Protein AF-A0A7L2C5P7-F1 (afdb_monomer_lite)

Secondary structure (DSSP, 8-state):
-----------HHHHHHHHHHHHHHHHHHHHTHHHHHHHHHHHHHHHHHTTTHHHHHHHHHHHH---HHHHHTHHHHHHHHHHHHHHHHHHH--TT-TT------------SS--HHHHHHHHHHHHH-----

Foldseek 3Di:
DDDPDDDDDDDPVNVVVVLVVQQVCQQVLQPCALQNLLVVLLVVLVVCLPDCLQVQLVVLCVFVVDDSCCQSPPLSVLLSCLQNVLSVCSNVPPPPCAPPAQPGDDDDDDDPPAGSNRVRNVVRNNSSDHHHD

Organism: NCBI:txid670337

Sequence (133 aa):
GRVVATVPAGDTSDLALAVAAAAAAAEAWAGLGGLQRGQRLNRLATTLEGDHKGTLGSLLSLAGGRPLRQTLGPDLELGLRLLRAPAGGAQLGPPGLQGWRPLGVVALVLEGPCSLPALLWKLGPLLAMGEWR

pLDDT: mean 92.17, std 5.46, range [66.19, 98.44]

Radius of gyration: 16.58 Å; chains: 1; bounding box: 35×30×46 Å

Structure (mmCIF, N/CA/C/O backbone):
data_AF-A0A7L2C5P7-F1
#
_entry.id   AF-A0A7L2C5P7-F1
#
loop_
_atom_site.group_PDB
_atom_site.id
_atom_site.type_symbol
_atom_site.label_atom_id
_atom_site.label_alt_id
_atom_site.label_comp_id
_atom_site.label_asym_id
_atom_site.label_entity_id
_atom_site.label_seq_id
_atom_site.pdbx_PDB_ins_code
_atom_site.Cartn_x
_atom_site.Cartn_y
_atom_site.Cartn_z
_atom_site.occupancy
_atom_site.B_iso_or_equiv
_atom_site.auth_seq_id
_atom_site.auth_comp_id
_atom_site.auth_asym_id
_atom_site.auth_atom_id
_atom_site.pdbx_PDB_model_num
ATOM 1 N N . GLY A 1 1 ? 12.183 -4.534 -28.063 1.00 80.19 1 GLY A N 1
ATOM 2 C CA . GLY A 1 1 ? 12.457 -4.762 -26.628 1.00 80.19 1 GLY A CA 1
ATOM 3 C C . GLY A 1 1 ? 12.455 -6.251 -26.342 1.00 80.19 1 GLY A C 1
ATOM 4 O O . GLY A 1 1 ? 11.837 -6.983 -27.103 1.00 80.19 1 GLY A O 1
ATOM 5 N N . ARG A 1 2 ? 13.154 -6.704 -25.293 1.00 89.06 2 ARG A N 1
ATOM 6 C CA . ARG A 1 2 ? 13.116 -8.103 -24.826 1.00 89.06 2 ARG A CA 1
ATOM 7 C C . ARG A 1 2 ? 12.014 -8.254 -23.776 1.00 89.06 2 ARG A C 1
ATOM 9 O O . ARG A 1 2 ? 11.868 -7.369 -22.938 1.00 89.06 2 ARG A O 1
ATOM 16 N N . VAL A 1 3 ? 11.272 -9.359 -23.811 1.00 90.44 3 VAL A N 1
ATOM 17 C CA . VAL A 1 3 ? 10.275 -9.685 -22.778 1.00 90.44 3 VAL A CA 1
ATOM 18 C C . VAL A 1 3 ? 10.975 -9.822 -21.422 1.00 90.44 3 VAL A C 1
ATOM 20 O O . VAL A 1 3 ? 11.982 -10.522 -21.318 1.00 90.44 3 VAL A O 1
ATOM 23 N N . VAL A 1 4 ? 10.467 -9.120 -20.405 1.00 87.56 4 VAL A N 1
ATOM 24 C CA . VAL A 1 4 ? 11.011 -9.145 -19.034 1.00 87.56 4 VAL A CA 1
ATOM 25 C C . VAL A 1 4 ? 10.286 -10.182 -18.177 1.00 87.56 4 VAL A C 1
ATOM 27 O O . VAL A 1 4 ? 10.933 -10.913 -17.435 1.00 87.56 4 VAL A O 1
ATOM 30 N N . ALA A 1 5 ? 8.959 -10.259 -18.294 1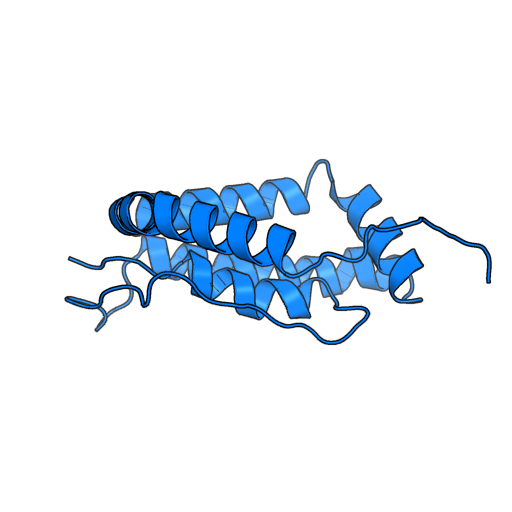.00 90.44 5 ALA A N 1
ATOM 31 C CA . ALA A 1 5 ? 8.118 -11.215 -17.583 1.00 90.44 5 ALA A CA 1
ATOM 32 C C . ALA A 1 5 ? 6.765 -11.374 -18.291 1.00 90.44 5 ALA A C 1
ATOM 34 O O . ALA A 1 5 ? 6.334 -10.477 -19.019 1.00 90.44 5 ALA A O 1
ATOM 35 N N . THR A 1 6 ? 6.087 -12.487 -18.016 1.00 92.56 6 THR A N 1
ATOM 36 C CA . THR A 1 6 ? 4.668 -12.687 -18.329 1.00 92.56 6 THR A CA 1
ATOM 37 C C . THR A 1 6 ? 3.883 -12.529 -17.034 1.00 92.56 6 THR A C 1
ATOM 39 O O . THR A 1 6 ? 4.196 -13.193 -16.047 1.00 92.56 6 THR A O 1
ATOM 42 N N . VAL A 1 7 ? 2.890 -11.641 -17.023 1.00 91.69 7 VAL A N 1
ATOM 43 C CA . VAL A 1 7 ? 2.049 -11.366 -15.849 1.00 91.69 7 VAL A CA 1
ATOM 44 C C . VAL A 1 7 ? 0.620 -11.816 -16.164 1.00 91.69 7 VAL A C 1
ATOM 46 O O . VAL A 1 7 ? 0.144 -11.505 -17.258 1.00 91.69 7 VAL A O 1
ATOM 49 N N . PRO A 1 8 ? -0.065 -12.538 -15.258 1.00 94.25 8 PRO A N 1
ATOM 50 C CA . PRO A 1 8 ? -1.469 -12.885 -15.446 1.00 94.25 8 PRO A CA 1
ATOM 51 C C . PRO A 1 8 ? -2.335 -11.634 -15.620 1.00 94.25 8 PRO A C 1
ATOM 53 O O . PRO A 1 8 ? -2.197 -10.665 -14.871 1.00 94.25 8 PRO A O 1
ATOM 56 N N . ALA A 1 9 ? -3.236 -11.662 -16.601 1.00 95.12 9 ALA A N 1
ATOM 57 C CA . ALA A 1 9 ? -4.293 -10.668 -16.721 1.00 95.12 9 ALA A CA 1
ATOM 58 C C . ALA A 1 9 ? -5.450 -11.114 -15.826 1.00 95.12 9 ALA A C 1
ATOM 60 O O . ALA A 1 9 ? -6.140 -12.074 -16.161 1.00 95.12 9 ALA A O 1
ATOM 61 N N . GLY A 1 10 ? -5.601 -10.456 -14.676 1.00 94.69 10 GLY A N 1
ATOM 62 C CA . GLY A 1 10 ? -6.660 -10.791 -13.729 1.00 94.69 10 GLY A CA 1
ATOM 63 C C . GLY A 1 10 ? -8.049 -10.582 -14.330 1.00 94.69 10 GLY A C 1
ATOM 64 O O . GLY A 1 10 ? -8.254 -9.658 -15.123 1.00 94.69 10 GLY A O 1
ATOM 65 N N . ASP A 1 11 ? -8.993 -11.432 -13.944 1.00 97.00 11 ASP A N 1
ATOM 66 C CA . ASP A 1 11 ? -10.374 -11.387 -14.422 1.00 97.00 11 ASP A CA 1
ATOM 67 C C . ASP A 1 11 ? -11.377 -11.006 -13.315 1.00 97.00 11 ASP A C 1
ATOM 69 O O . ASP A 1 11 ? -11.025 -10.573 -12.212 1.00 97.00 11 ASP A O 1
ATOM 73 N N . THR A 1 12 ? -12.672 -11.120 -13.615 1.00 97.75 12 THR A N 1
ATOM 74 C CA . THR A 1 12 ? -13.737 -10.812 -12.651 1.00 97.75 12 THR A CA 1
ATOM 75 C C . THR A 1 12 ? -13.732 -11.734 -11.432 1.00 97.75 12 THR A C 1
ATOM 77 O O . THR A 1 12 ? -14.195 -11.323 -10.368 1.00 97.75 12 THR A O 1
ATOM 80 N N . SER A 1 13 ? -13.227 -12.963 -11.563 1.00 97.75 13 SER A N 1
ATOM 81 C CA . SER A 1 13 ? -13.122 -13.908 -10.452 1.00 97.75 13 SER A CA 1
ATOM 82 C C . SER A 1 13 ? -11.978 -13.528 -9.509 1.00 97.75 13 SER A C 1
ATOM 84 O O . SER A 1 13 ? -12.190 -13.480 -8.296 1.00 97.75 13 SER A O 1
ATOM 86 N N . ASP A 1 14 ? -10.824 -1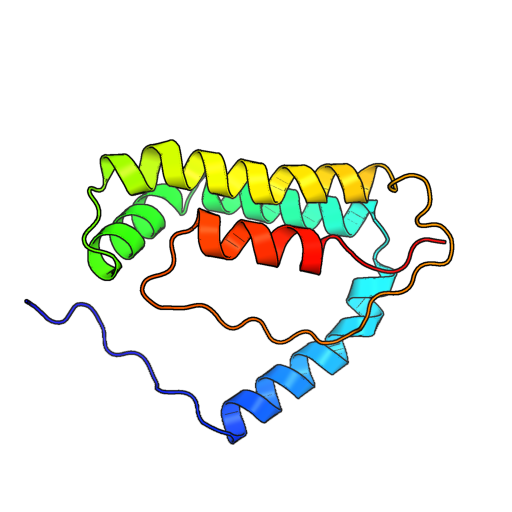3.120 -10.049 1.00 98.00 14 ASP A N 1
ATOM 87 C CA . ASP A 1 14 ? -9.709 -12.588 -9.255 1.00 98.00 14 ASP A CA 1
ATOM 88 C C . ASP A 1 14 ? -10.124 -11.325 -8.494 1.00 98.00 14 ASP A C 1
ATOM 90 O O . ASP A 1 14 ? -9.814 -11.159 -7.311 1.00 98.00 14 ASP A O 1
ATOM 94 N N . LEU A 1 15 ? -10.883 -10.446 -9.157 1.00 97.31 15 LEU A N 1
ATOM 95 C CA . LEU A 1 15 ? -11.416 -9.238 -8.536 1.00 97.31 15 LEU A CA 1
ATOM 96 C C . LEU A 1 15 ? -12.363 -9.567 -7.374 1.00 97.31 15 LEU A C 1
ATOM 98 O O . LEU A 1 15 ? -12.246 -8.970 -6.303 1.00 97.31 15 LEU A O 1
ATOM 102 N N . ALA A 1 16 ? -13.279 -10.523 -7.557 1.00 98.06 16 ALA A N 1
ATOM 103 C CA . ALA A 1 16 ? -14.201 -10.944 -6.505 1.00 98.06 16 ALA A CA 1
ATOM 104 C C . ALA A 1 16 ? -13.452 -11.515 -5.288 1.00 98.06 16 ALA A C 1
ATOM 106 O O . ALA A 1 16 ? -13.779 -11.172 -4.150 1.00 98.06 16 ALA A O 1
ATOM 107 N N . LEU A 1 17 ? -12.407 -12.317 -5.520 1.00 98.31 17 LEU A N 1
ATOM 108 C CA . LEU A 1 17 ? -11.550 -12.851 -4.459 1.00 98.31 17 LEU A CA 1
ATOM 109 C C . LEU A 1 17 ? -10.790 -11.741 -3.722 1.00 98.31 17 LEU A C 1
ATOM 111 O O . LEU A 1 17 ? -10.763 -11.731 -2.490 1.00 98.31 17 LEU A O 1
ATOM 115 N N . ALA A 1 18 ? -10.219 -10.778 -4.450 1.00 97.88 18 ALA A N 1
ATOM 116 C CA . ALA A 1 18 ? -9.502 -9.651 -3.859 1.00 97.88 18 ALA A CA 1
ATOM 117 C C . ALA A 1 18 ? -10.420 -8.776 -2.987 1.00 97.88 18 ALA A C 1
ATOM 119 O O . ALA A 1 18 ? -10.048 -8.403 -1.872 1.00 97.88 18 ALA A O 1
ATOM 120 N N . VAL A 1 19 ? -11.637 -8.488 -3.461 1.00 98.31 19 VAL A N 1
ATOM 121 C CA . VAL A 1 19 ? -12.635 -7.716 -2.704 1.00 98.31 19 VAL A CA 1
ATOM 122 C C . VAL A 1 19 ? -13.098 -8.482 -1.466 1.00 98.31 19 VAL A C 1
ATOM 124 O O . VAL A 1 19 ? -13.159 -7.893 -0.388 1.00 98.31 19 VAL A O 1
ATOM 127 N N . ALA A 1 20 ? -13.372 -9.784 -1.583 1.00 98.44 20 ALA A N 1
ATOM 128 C CA . ALA A 1 20 ? -13.775 -10.612 -0.448 1.00 98.44 20 ALA A CA 1
ATOM 129 C C . ALA A 1 20 ? -12.685 -10.667 0.637 1.00 98.44 20 ALA A C 1
ATOM 131 O O . ALA A 1 20 ? -12.981 -10.492 1.819 1.00 98.44 20 ALA A O 1
ATOM 132 N N . ALA A 1 21 ? -11.417 -10.832 0.244 1.00 98.44 21 ALA A N 1
ATOM 133 C CA . ALA A 1 21 ? -10.288 -10.821 1.170 1.00 98.44 21 ALA A CA 1
ATOM 134 C C . ALA A 1 21 ? -10.114 -9.454 1.855 1.00 98.44 21 ALA A C 1
ATOM 136 O O . ALA A 1 21 ? -9.910 -9.387 3.069 1.00 98.44 21 ALA A O 1
ATOM 137 N N . ALA A 1 22 ? -10.239 -8.358 1.098 1.00 97.31 22 ALA A N 1
ATOM 138 C CA . ALA A 1 22 ? -10.171 -7.008 1.650 1.00 97.31 22 ALA A CA 1
ATOM 139 C C . ALA A 1 22 ? -11.319 -6.735 2.635 1.00 97.31 22 ALA A C 1
ATOM 141 O O . ALA A 1 22 ? -11.082 -6.184 3.709 1.00 97.31 22 ALA A O 1
ATOM 142 N N . ALA A 1 23 ? -12.543 -7.157 2.306 1.00 97.50 23 ALA A N 1
ATOM 143 C CA . ALA A 1 23 ? -13.707 -7.012 3.175 1.00 97.50 23 ALA A CA 1
ATOM 144 C C . ALA A 1 23 ? -13.541 -7.801 4.482 1.00 97.50 23 ALA A C 1
ATOM 146 O O . ALA A 1 23 ? -13.780 -7.253 5.556 1.00 97.50 23 ALA A O 1
ATOM 147 N N . ALA A 1 24 ? -13.053 -9.043 4.406 1.00 97.81 24 ALA A N 1
ATOM 148 C CA . ALA A 1 24 ? -12.793 -9.875 5.581 1.00 97.81 24 ALA A CA 1
ATOM 149 C C . ALA A 1 24 ? -11.715 -9.283 6.511 1.00 97.81 24 ALA A C 1
ATOM 151 O O . ALA A 1 24 ? -11.770 -9.474 7.724 1.00 97.81 24 ALA A O 1
ATOM 152 N N . ALA A 1 25 ? -10.741 -8.549 5.963 1.00 96.31 25 ALA A N 1
ATOM 153 C CA . ALA A 1 25 ? -9.675 -7.914 6.737 1.00 96.31 25 ALA A CA 1
ATOM 154 C C . ALA A 1 25 ? -10.020 -6.500 7.243 1.00 96.31 25 ALA A C 1
ATOM 156 O O . ALA A 1 25 ? -9.328 -5.990 8.129 1.00 96.31 25 ALA A O 1
ATOM 157 N N . ALA A 1 26 ? -11.049 -5.850 6.689 1.00 94.12 26 ALA A N 1
ATOM 158 C CA . ALA A 1 26 ? -11.307 -4.423 6.886 1.00 94.12 26 ALA A CA 1
ATOM 159 C C . ALA A 1 26 ? -11.568 -4.055 8.354 1.00 94.12 26 ALA A C 1
ATOM 161 O O . ALA A 1 26 ? -10.963 -3.111 8.862 1.00 94.12 26 ALA A O 1
ATOM 162 N N . GLU A 1 27 ? -12.423 -4.811 9.047 1.00 92.62 27 GLU A N 1
ATOM 163 C CA . GLU A 1 27 ? -12.765 -4.550 10.452 1.00 92.62 27 GLU A CA 1
ATOM 164 C C . GLU A 1 27 ? -11.552 -4.750 11.368 1.00 92.62 27 GLU A C 1
ATOM 166 O O . GLU A 1 27 ? -11.205 -3.871 12.160 1.00 92.62 27 GLU A O 1
ATOM 171 N N . ALA A 1 28 ? -10.837 -5.865 11.193 1.00 94.44 28 ALA A N 1
ATOM 172 C CA . ALA A 1 28 ? -9.631 -6.154 11.959 1.00 94.44 28 ALA A CA 1
ATOM 173 C C . ALA A 1 28 ? -8.555 -5.078 11.746 1.00 94.44 28 ALA A C 1
ATOM 175 O O . ALA A 1 28 ? -7.942 -4.626 12.712 1.00 94.44 28 ALA A O 1
ATOM 176 N N . TRP A 1 29 ? -8.349 -4.623 10.503 1.00 95.25 29 TRP A N 1
ATOM 177 C CA . TRP A 1 29 ? -7.410 -3.543 10.189 1.00 95.25 29 TRP A CA 1
ATOM 178 C C . TRP A 1 29 ? -7.814 -2.212 10.832 1.00 95.25 29 TRP A C 1
ATOM 180 O O . TRP A 1 29 ? -6.981 -1.518 11.426 1.00 95.25 29 TRP A O 1
ATOM 190 N N . ALA A 1 30 ? -9.098 -1.863 10.744 1.00 91.44 30 ALA A N 1
ATOM 191 C CA . ALA A 1 30 ? -9.650 -0.652 11.332 1.00 91.44 30 ALA A CA 1
ATOM 192 C C . ALA A 1 30 ? -9.469 -0.622 12.861 1.00 91.44 30 ALA A C 1
ATOM 194 O O . ALA A 1 30 ? -9.123 0.429 13.411 1.00 91.44 30 ALA A O 1
ATOM 195 N N . GLY A 1 31 ? -9.611 -1.782 13.512 1.00 90.00 31 GLY A N 1
ATOM 196 C CA . GLY A 1 31 ? -9.491 -1.971 14.959 1.00 90.00 31 GLY A CA 1
ATOM 197 C C . GLY A 1 31 ? -8.067 -1.960 15.533 1.00 90.00 31 GLY A C 1
ATOM 198 O O . GLY A 1 31 ? -7.920 -1.820 16.743 1.00 90.00 31 GLY A O 1
ATOM 199 N N . LEU A 1 32 ? -7.008 -2.039 14.711 1.00 91.50 32 LEU A N 1
ATOM 200 C CA . LEU A 1 32 ? -5.602 -2.024 15.177 1.00 91.50 32 LEU A CA 1
ATOM 201 C C . LEU A 1 32 ? -5.205 -0.730 15.928 1.00 91.50 32 LEU A C 1
ATOM 203 O O . LEU A 1 32 ? -4.184 -0.673 16.614 1.00 91.50 32 LEU A O 1
ATOM 207 N N . GLY A 1 33 ? -5.986 0.342 15.784 1.00 90.31 33 GLY A N 1
ATOM 208 C CA . GLY A 1 33 ? -5.627 1.672 16.268 1.00 90.31 33 GLY A CA 1
ATOM 209 C C . GLY A 1 33 ? -4.505 2.323 15.448 1.00 90.31 33 GLY A C 1
ATOM 210 O O . GLY A 1 33 ? -3.760 1.678 14.702 1.00 90.31 33 GLY A O 1
ATOM 211 N N . GLY A 1 34 ? -4.385 3.644 15.573 1.00 92.94 34 GLY A N 1
ATOM 212 C CA . GLY A 1 34 ? -3.458 4.438 14.764 1.00 92.94 34 GLY A CA 1
ATOM 213 C C . GLY A 1 34 ? -1.983 4.060 14.933 1.00 92.94 34 GLY A C 1
ATOM 214 O O . GLY A 1 34 ? -1.257 3.932 13.944 1.00 92.94 34 GLY A O 1
ATOM 215 N N . LEU A 1 35 ? -1.559 3.785 16.172 1.00 93.81 35 LEU A N 1
ATOM 216 C CA . LEU A 1 35 ? -0.184 3.398 16.496 1.00 93.81 35 LEU A CA 1
ATOM 217 C C . LEU A 1 35 ? 0.256 2.139 15.738 1.00 93.81 35 LEU A C 1
ATOM 219 O O . LEU A 1 35 ? 1.300 2.142 15.086 1.00 93.81 35 LEU A O 1
ATOM 223 N N . GLN A 1 36 ? -0.542 1.070 15.785 1.00 95.81 36 GLN A N 1
ATOM 224 C CA . GLN A 1 36 ? -0.183 -0.194 15.142 1.00 95.81 36 GLN A CA 1
ATOM 225 C C . GLN A 1 36 ? -0.218 -0.085 13.613 1.00 95.81 36 GLN A C 1
ATOM 227 O O . GLN A 1 36 ? 0.677 -0.616 12.950 1.00 95.81 36 GLN A O 1
ATOM 232 N N . ARG A 1 37 ? -1.199 0.631 13.038 1.00 96.31 37 ARG A N 1
ATOM 233 C CA . ARG A 1 37 ? -1.231 0.899 11.587 1.00 96.31 37 ARG A CA 1
ATOM 234 C C . ARG A 1 37 ? 0.025 1.644 11.145 1.00 96.31 37 ARG A C 1
ATOM 236 O O . ARG A 1 37 ? 0.720 1.197 10.233 1.00 96.31 37 ARG A O 1
ATOM 243 N N . GLY A 1 38 ? 0.386 2.718 11.845 1.00 96.56 38 GLY A N 1
ATOM 244 C CA . GLY A 1 38 ? 1.593 3.477 11.539 1.00 96.56 38 GLY A CA 1
ATOM 245 C C . GLY A 1 38 ? 2.881 2.666 11.714 1.00 96.56 38 GLY A C 1
ATOM 246 O O . GLY A 1 38 ? 3.791 2.786 10.898 1.00 96.56 38 GLY A O 1
ATOM 247 N N . GLN A 1 39 ? 2.976 1.797 12.725 1.00 97.38 39 GLN A N 1
ATOM 248 C CA . GLN A 1 39 ? 4.123 0.893 12.875 1.00 97.38 39 GLN A CA 1
ATOM 249 C C . GLN A 1 39 ? 4.254 -0.073 11.690 1.00 97.38 39 GLN A C 1
ATOM 251 O O . GLN A 1 39 ? 5.362 -0.298 11.206 1.00 97.38 39 GLN A O 1
ATOM 256 N N . ARG A 1 40 ? 3.141 -0.627 11.190 1.00 97.56 40 ARG A N 1
ATOM 257 C CA . ARG A 1 40 ? 3.144 -1.508 10.009 1.00 97.56 40 ARG A CA 1
ATOM 258 C C . ARG A 1 40 ? 3.590 -0.769 8.747 1.00 97.56 40 ARG A C 1
ATOM 260 O O . ARG A 1 40 ? 4.391 -1.312 7.991 1.00 97.56 40 ARG A O 1
ATOM 267 N N . LEU A 1 41 ? 3.147 0.473 8.556 1.00 97.31 41 LEU A N 1
ATOM 268 C CA . LEU A 1 41 ? 3.595 1.313 7.439 1.00 97.31 41 LEU A CA 1
ATOM 269 C C . LEU A 1 41 ? 5.083 1.671 7.534 1.00 97.31 41 LEU A C 1
ATOM 271 O O . LEU A 1 41 ? 5.791 1.618 6.530 1.00 97.31 41 LEU A O 1
ATOM 275 N N . ASN A 1 42 ? 5.590 1.952 8.737 1.00 97.38 42 ASN A N 1
ATOM 276 C CA . ASN A 1 42 ? 7.022 2.166 8.946 1.00 97.38 42 ASN A CA 1
ATOM 277 C C . ASN A 1 42 ? 7.838 0.902 8.664 1.00 97.38 42 ASN A C 1
ATOM 279 O O . ASN A 1 42 ? 8.887 0.997 8.033 1.00 97.38 42 ASN A O 1
ATOM 283 N N . ARG A 1 43 ? 7.348 -0.280 9.063 1.00 97.06 43 ARG A N 1
ATOM 284 C CA . ARG A 1 43 ? 7.988 -1.556 8.708 1.00 97.06 43 ARG A CA 1
ATOM 285 C C . ARG A 1 43 ? 8.041 -1.745 7.195 1.00 97.06 43 ARG A C 1
ATOM 287 O O . ARG A 1 43 ? 9.108 -2.057 6.686 1.00 97.06 43 ARG A O 1
ATOM 294 N N . LEU A 1 44 ? 6.945 -1.477 6.478 1.00 95.81 44 LEU A N 1
ATOM 295 C CA . LEU A 1 44 ? 6.933 -1.516 5.012 1.00 95.81 44 LEU A CA 1
ATOM 296 C C . LEU A 1 44 ? 7.981 -0.561 4.417 1.00 95.81 44 LEU A C 1
ATOM 298 O O . LEU A 1 44 ? 8.742 -0.967 3.545 1.00 95.81 44 LEU A O 1
ATOM 302 N N . ALA A 1 45 ? 8.077 0.674 4.918 1.00 95.75 45 ALA A N 1
ATOM 303 C CA . ALA A 1 45 ? 9.093 1.629 4.473 1.00 95.75 45 ALA A CA 1
ATOM 304 C C . ALA A 1 45 ? 10.523 1.102 4.702 1.00 95.75 45 ALA A C 1
ATOM 306 O O . ALA A 1 45 ? 11.350 1.154 3.796 1.00 95.75 45 ALA A O 1
ATOM 307 N N . THR A 1 46 ? 10.810 0.549 5.882 1.00 95.88 46 THR A N 1
ATOM 308 C CA . THR A 1 46 ? 12.119 -0.047 6.195 1.00 95.88 46 THR A CA 1
ATOM 309 C C . THR A 1 46 ? 12.440 -1.237 5.289 1.00 95.88 46 THR A C 1
ATOM 311 O O . THR A 1 46 ? 13.557 -1.337 4.793 1.00 95.88 46 THR A O 1
ATOM 314 N N . THR A 1 47 ? 11.466 -2.106 5.011 1.00 94.94 47 THR A N 1
ATOM 315 C CA . THR A 1 47 ? 11.632 -3.249 4.100 1.00 94.94 47 THR A CA 1
ATOM 316 C C . THR A 1 47 ? 11.933 -2.809 2.663 1.00 94.94 47 THR A C 1
ATOM 318 O O . THR A 1 47 ? 12.767 -3.419 1.995 1.00 94.94 47 THR A O 1
ATOM 321 N N . LEU A 1 48 ? 11.290 -1.738 2.183 1.00 93.06 48 LEU A N 1
ATOM 322 C CA . LEU A 1 48 ? 11.551 -1.177 0.852 1.00 93.06 48 LEU A CA 1
ATOM 323 C C . LEU A 1 48 ? 12.934 -0.513 0.754 1.00 93.06 48 LEU A C 1
ATOM 325 O O . LEU A 1 48 ? 13.567 -0.574 -0.298 1.00 93.06 48 LEU A O 1
ATOM 329 N N . GLU A 1 49 ? 13.393 0.131 1.829 1.00 92.38 49 GLU A N 1
ATOM 330 C CA . GLU A 1 49 ? 14.687 0.823 1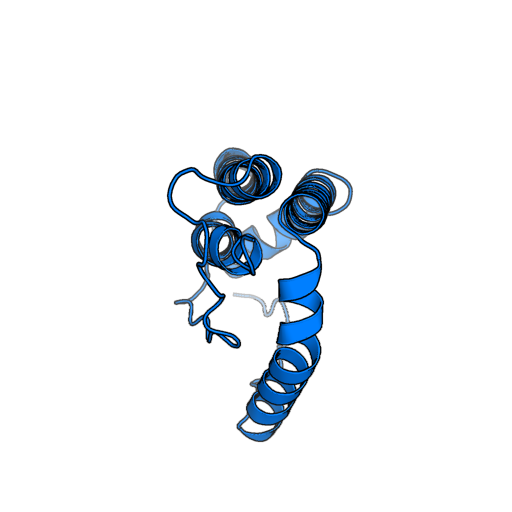.882 1.00 92.38 49 GLU A CA 1
ATOM 331 C C . GLU A 1 49 ? 15.878 -0.133 2.057 1.00 92.38 49 GLU A C 1
ATOM 333 O O . GLU A 1 49 ? 16.959 0.144 1.533 1.00 92.38 49 GLU A O 1
ATOM 338 N N . GLY A 1 50 ? 15.676 -1.243 2.774 1.00 92.44 50 GLY A N 1
ATOM 339 C CA . GLY A 1 50 ? 16.690 -2.258 3.053 1.00 92.44 50 GLY A CA 1
ATOM 340 C C . GLY A 1 50 ? 16.784 -3.328 1.965 1.00 92.44 50 GLY A C 1
ATOM 341 O O . GLY A 1 50 ? 17.145 -3.050 0.820 1.00 92.44 50 GLY A O 1
ATOM 342 N N . ASP A 1 51 ? 16.454 -4.565 2.339 1.00 84.38 51 ASP A N 1
ATOM 343 C CA . ASP A 1 51 ? 16.774 -5.796 1.599 1.00 84.38 51 ASP A CA 1
ATOM 344 C C . ASP A 1 51 ? 16.276 -5.824 0.147 1.00 84.38 51 ASP A C 1
ATOM 346 O O . ASP A 1 51 ? 16.877 -6.469 -0.714 1.00 84.38 51 ASP A O 1
ATOM 350 N N . HIS A 1 52 ? 15.193 -5.107 -0.160 1.00 86.50 52 HIS A N 1
ATOM 351 C CA . HIS A 1 52 ? 14.571 -5.150 -1.484 1.00 86.50 52 HIS A CA 1
ATOM 352 C C . HIS A 1 52 ? 14.891 -3.954 -2.379 1.00 86.50 52 HIS A C 1
ATOM 354 O O . HIS A 1 52 ? 14.482 -3.959 -3.543 1.00 86.50 52 HIS A O 1
ATOM 360 N N . LYS A 1 53 ? 15.648 -2.959 -1.896 1.00 91.62 53 LYS A N 1
ATOM 361 C CA . LYS A 1 53 ? 15.927 -1.717 -2.635 1.00 91.62 53 LYS A CA 1
ATOM 362 C C . LYS A 1 53 ? 16.475 -1.980 -4.040 1.00 91.62 53 LYS A C 1
ATOM 364 O O . LYS A 1 53 ? 15.924 -1.473 -5.017 1.00 91.62 53 LYS A O 1
ATOM 369 N N . GLY A 1 54 ? 17.529 -2.792 -4.159 1.00 92.25 54 GLY A N 1
ATOM 370 C CA . GLY A 1 54 ? 18.190 -3.081 -5.440 1.00 92.25 54 GLY A CA 1
ATOM 371 C C . GLY A 1 54 ? 17.279 -3.784 -6.453 1.00 92.25 54 GLY A C 1
ATOM 372 O O . GLY A 1 54 ? 17.193 -3.370 -7.614 1.00 92.25 54 GLY A O 1
ATOM 373 N N . THR A 1 55 ? 16.552 -4.808 -6.000 1.00 91.69 55 THR A N 1
ATOM 374 C CA . THR A 1 55 ? 15.603 -5.567 -6.829 1.00 91.69 55 THR A CA 1
ATOM 375 C C . THR A 1 55 ? 14.440 -4.688 -7.279 1.00 91.69 55 THR A C 1
ATOM 377 O O . THR A 1 55 ? 14.119 -4.649 -8.466 1.00 91.69 55 THR A O 1
ATOM 380 N N . LEU A 1 56 ? 13.853 -3.918 -6.359 1.00 90.12 56 LEU A N 1
ATOM 381 C CA . LEU A 1 56 ? 12.749 -3.006 -6.648 1.00 90.12 56 LEU A CA 1
ATOM 382 C C . LEU A 1 56 ? 13.148 -1.938 -7.672 1.00 90.12 56 LEU A C 1
ATOM 384 O O . LEU A 1 56 ? 12.440 -1.730 -8.657 1.00 90.12 56 LEU A O 1
ATOM 388 N N . GLY A 1 57 ? 14.301 -1.290 -7.481 1.00 92.25 57 GLY A N 1
ATOM 389 C CA . GLY A 1 57 ? 14.792 -0.276 -8.414 1.00 92.25 57 GLY A CA 1
ATOM 390 C C . GLY A 1 57 ? 15.040 -0.828 -9.815 1.00 92.25 57 GLY A C 1
ATOM 391 O O . GLY A 1 57 ? 14.705 -0.158 -10.795 1.00 92.25 57 GLY A O 1
ATOM 392 N N . SER A 1 58 ? 15.571 -2.051 -9.907 1.00 92.56 58 SER A N 1
ATOM 393 C CA . SER A 1 58 ? 15.816 -2.741 -11.178 1.00 92.56 58 SER A CA 1
ATOM 394 C C . SER A 1 58 ? 14.512 -3.081 -11.898 1.00 92.56 58 SER A C 1
ATOM 396 O O . SER A 1 58 ? 14.382 -2.792 -13.085 1.00 92.56 58 SER A O 1
ATOM 398 N N . LEU A 1 59 ? 13.514 -3.611 -11.183 1.00 90.75 59 LEU A N 1
ATOM 399 C CA . LEU A 1 59 ? 12.193 -3.910 -11.745 1.00 90.75 59 LEU A CA 1
ATOM 400 C C . LEU A 1 59 ? 11.478 -2.646 -12.235 1.00 90.75 59 LEU A C 1
ATOM 402 O O . LEU A 1 59 ? 10.982 -2.621 -13.358 1.00 90.75 59 LEU A O 1
ATOM 406 N N . LEU A 1 60 ? 11.476 -1.573 -11.440 1.00 90.62 60 LEU A N 1
ATOM 407 C CA . LEU A 1 60 ? 10.863 -0.296 -11.824 1.00 90.62 60 LEU A CA 1
ATOM 408 C C . LEU A 1 60 ? 11.582 0.366 -13.007 1.00 90.62 60 LEU A C 1
ATOM 410 O O . LEU A 1 60 ? 10.943 1.024 -13.829 1.00 90.62 60 LEU A O 1
ATOM 414 N N . SER A 1 61 ? 12.904 0.198 -13.099 1.00 93.12 61 SER A N 1
ATOM 415 C CA . SER A 1 61 ? 13.706 0.687 -14.222 1.00 93.12 61 SER A CA 1
ATOM 416 C C . SER A 1 61 ? 13.388 -0.090 -15.501 1.00 93.12 61 SER A C 1
ATOM 418 O O . SER A 1 61 ? 13.115 0.522 -16.531 1.00 93.12 61 SER A O 1
ATOM 420 N N . LEU A 1 62 ? 13.331 -1.425 -15.420 1.00 91.75 62 LEU A N 1
ATOM 421 C CA . LEU A 1 62 ? 12.983 -2.300 -16.542 1.00 91.75 62 LEU A CA 1
ATOM 422 C C . LEU A 1 62 ? 11.546 -2.086 -17.029 1.00 91.75 62 LEU A C 1
ATOM 424 O O . LEU A 1 62 ? 11.318 -2.044 -18.234 1.00 91.75 62 LEU A O 1
ATOM 428 N N . ALA A 1 63 ? 10.589 -1.932 -16.112 1.00 87.44 63 ALA A N 1
ATOM 429 C CA . ALA A 1 63 ? 9.179 -1.754 -16.450 1.00 87.44 63 ALA A CA 1
ATOM 430 C C . ALA A 1 63 ? 8.866 -0.347 -16.982 1.00 87.44 63 ALA A C 1
ATOM 432 O O . ALA A 1 63 ? 8.079 -0.198 -17.911 1.00 87.44 63 ALA A O 1
ATOM 433 N N . GLY A 1 64 ? 9.468 0.690 -16.389 1.00 87.50 64 GLY A N 1
ATOM 434 C CA . GLY A 1 64 ? 9.183 2.086 -16.729 1.00 87.50 64 GLY A CA 1
ATOM 435 C C . GLY A 1 64 ? 10.152 2.729 -17.721 1.00 87.50 64 GLY A C 1
ATOM 436 O O . GLY A 1 64 ? 9.942 3.876 -18.101 1.00 87.50 64 GLY A O 1
ATOM 437 N N . GLY A 1 65 ? 11.249 2.056 -18.083 1.00 90.00 65 GLY A N 1
ATOM 438 C CA . GLY A 1 65 ? 12.310 2.606 -18.939 1.00 90.00 65 GLY A CA 1
ATOM 439 C C . GLY A 1 65 ? 13.139 3.727 -18.295 1.00 90.00 65 GLY A C 1
ATOM 440 O O . GLY A 1 65 ? 13.942 4.372 -18.967 1.00 90.00 65 GLY A O 1
ATOM 441 N N . ARG A 1 66 ? 12.957 3.988 -16.995 1.00 90.06 66 ARG A N 1
ATOM 442 C CA . ARG A 1 66 ? 13.631 5.083 -16.280 1.00 90.06 66 ARG A CA 1
ATOM 443 C C . ARG A 1 66 ? 15.015 4.647 -15.800 1.00 90.06 66 ARG A C 1
ATOM 445 O O . ARG A 1 66 ? 15.167 3.489 -15.412 1.00 90.06 66 ARG A O 1
ATOM 452 N N . PRO A 1 67 ? 16.027 5.533 -15.764 1.00 94.50 67 PRO A N 1
ATOM 453 C CA . PRO A 1 67 ? 17.362 5.166 -15.301 1.00 94.50 67 PRO A CA 1
ATOM 454 C C . PRO A 1 67 ? 17.364 4.624 -13.866 1.00 94.50 67 PRO A C 1
ATOM 456 O O . PRO A 1 67 ? 16.710 5.190 -12.992 1.00 94.50 67 PRO A O 1
ATOM 459 N N . LEU A 1 68 ? 18.183 3.604 -13.591 1.00 94.62 68 LEU A N 1
ATOM 460 C CA . LEU A 1 68 ? 18.292 3.002 -12.254 1.00 94.62 68 LEU A CA 1
ATOM 461 C C . LEU A 1 68 ? 18.652 4.025 -11.161 1.00 94.62 68 LEU A C 1
ATOM 463 O O . LEU A 1 68 ? 18.128 3.966 -10.054 1.00 94.62 68 LEU A O 1
ATOM 467 N N . ARG A 1 69 ? 19.491 5.023 -11.484 1.00 94.38 69 ARG A N 1
ATOM 468 C CA . ARG A 1 69 ? 19.818 6.131 -10.565 1.00 94.38 69 ARG A CA 1
ATOM 469 C C . ARG A 1 69 ? 18.584 6.927 -10.125 1.00 94.38 69 ARG A C 1
ATOM 471 O O . ARG A 1 69 ? 18.556 7.443 -9.017 1.00 94.38 69 ARG A O 1
ATOM 478 N N . GLN A 1 70 ? 17.581 7.040 -10.997 1.00 93.00 70 GLN A N 1
ATOM 479 C CA . GLN A 1 70 ? 16.342 7.751 -10.704 1.00 93.00 70 GLN A CA 1
ATOM 480 C C . GLN A 1 70 ? 15.424 6.886 -9.838 1.00 93.00 70 GLN A C 1
ATOM 482 O O . GLN A 1 70 ? 14.894 7.379 -8.847 1.00 93.00 70 GLN A O 1
ATOM 487 N N . THR A 1 71 ? 15.279 5.597 -10.168 1.00 91.94 71 THR A N 1
ATOM 488 C CA . THR A 1 71 ? 14.410 4.677 -9.416 1.00 91.94 71 THR A CA 1
ATOM 489 C C . THR A 1 71 ? 14.958 4.352 -8.021 1.00 91.94 71 THR A C 1
ATOM 491 O O . THR A 1 71 ? 14.179 4.282 -7.077 1.00 91.94 71 THR A O 1
ATOM 494 N N . LEU A 1 72 ? 16.281 4.206 -7.862 1.00 91.31 72 LEU A N 1
ATOM 495 C CA . LEU A 1 72 ? 16.948 3.958 -6.570 1.00 91.31 72 LEU A CA 1
ATOM 496 C C . LEU A 1 72 ? 17.253 5.214 -5.746 1.00 91.31 72 LEU A C 1
ATOM 498 O O . LEU A 1 72 ? 17.582 5.087 -4.563 1.00 91.31 72 LEU A O 1
ATOM 502 N N . GLY A 1 73 ? 17.218 6.388 -6.372 1.00 91.00 73 GLY A N 1
ATOM 503 C CA . GLY A 1 73 ? 17.487 7.667 -5.723 1.00 91.00 73 GLY A CA 1
ATOM 504 C C . GLY A 1 73 ? 16.186 8.400 -5.394 1.00 91.00 73 GLY A C 1
ATOM 505 O O . GLY A 1 73 ? 15.485 7.996 -4.464 1.00 91.00 73 GLY A O 1
ATOM 506 N N . PRO A 1 74 ? 15.841 9.455 -6.155 1.00 93.50 74 PRO A N 1
ATOM 507 C CA . PRO A 1 74 ? 14.752 10.370 -5.815 1.00 93.50 74 PRO A CA 1
ATOM 508 C C . PRO A 1 74 ? 13.380 9.695 -5.720 1.00 93.50 74 PRO A C 1
ATOM 510 O O . PRO A 1 74 ? 12.584 10.057 -4.857 1.00 93.50 74 PRO A O 1
ATOM 513 N N . ASP A 1 75 ? 13.088 8.703 -6.565 1.00 94.69 75 ASP A N 1
ATOM 514 C CA . ASP A 1 75 ? 11.796 8.012 -6.531 1.00 94.69 75 ASP A CA 1
ATOM 515 C C . ASP A 1 75 ? 11.613 7.188 -5.257 1.00 94.69 75 ASP A C 1
ATOM 517 O O . ASP A 1 75 ? 10.543 7.213 -4.648 1.00 94.69 75 ASP A O 1
ATOM 521 N N . LEU A 1 76 ? 12.644 6.439 -4.861 1.00 93.94 76 LEU A N 1
ATOM 522 C CA . LEU A 1 76 ? 12.587 5.650 -3.640 1.00 93.94 76 LEU A CA 1
ATOM 523 C C . LEU A 1 76 ? 12.451 6.568 -2.431 1.00 93.94 76 LEU A C 1
ATOM 525 O O . LEU A 1 76 ? 11.553 6.372 -1.618 1.00 93.94 76 LEU A O 1
ATOM 529 N N . GLU A 1 77 ? 13.285 7.602 -2.347 1.00 94.88 77 GLU A N 1
ATOM 530 C CA . GLU A 1 77 ? 13.245 8.558 -1.244 1.00 94.88 77 GLU A CA 1
ATOM 531 C C . GLU A 1 77 ? 11.869 9.232 -1.125 1.00 94.88 77 GLU A C 1
ATOM 533 O O . GLU A 1 77 ? 11.272 9.254 -0.045 1.00 94.88 77 GLU A O 1
ATOM 538 N N . LEU A 1 78 ? 11.316 9.724 -2.239 1.00 96.31 78 LEU A N 1
ATOM 539 C CA . LEU A 1 78 ? 9.996 10.346 -2.250 1.00 96.31 78 LEU A CA 1
ATOM 540 C C . LEU A 1 78 ? 8.898 9.344 -1.873 1.00 96.31 78 LEU A C 1
ATOM 542 O O . LEU A 1 78 ? 8.039 9.665 -1.053 1.00 96.31 78 LEU A O 1
ATOM 546 N N . GLY A 1 79 ? 8.937 8.125 -2.415 1.00 95.94 79 GLY A N 1
ATOM 547 C CA . GLY A 1 79 ? 7.991 7.064 -2.071 1.00 95.94 79 GLY A CA 1
ATOM 548 C C . GLY A 1 79 ? 8.001 6.726 -0.576 1.00 95.94 79 GLY A C 1
ATOM 549 O O . GLY A 1 79 ? 6.944 6.650 0.050 1.00 95.94 79 GLY A O 1
ATOM 550 N N . LEU A 1 80 ? 9.188 6.605 0.025 1.00 96.31 80 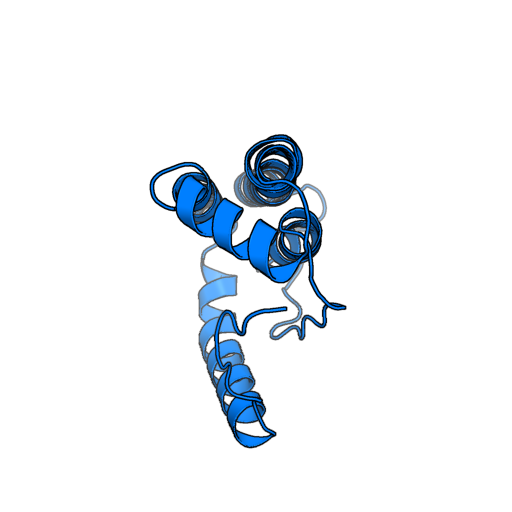LEU A N 1
ATOM 551 C CA . LEU A 1 80 ? 9.342 6.358 1.460 1.00 96.31 80 LEU A CA 1
ATOM 552 C C . LEU A 1 80 ? 8.786 7.511 2.299 1.00 96.31 80 LEU A C 1
ATOM 554 O O . LEU A 1 80 ? 8.114 7.265 3.300 1.00 96.31 80 LEU A O 1
ATOM 558 N N . ARG A 1 81 ? 9.008 8.767 1.893 1.00 96.88 81 ARG A N 1
ATOM 559 C CA . ARG A 1 81 ? 8.429 9.942 2.571 1.00 96.88 81 ARG A CA 1
ATOM 560 C C . ARG A 1 81 ? 6.904 9.946 2.496 1.00 96.88 81 ARG A C 1
ATOM 562 O O . ARG A 1 81 ? 6.252 10.182 3.511 1.00 96.88 81 ARG A O 1
ATOM 569 N N . LEU A 1 82 ? 6.346 9.633 1.327 1.00 96.94 82 LEU A N 1
ATOM 570 C CA . LEU A 1 82 ? 4.900 9.534 1.099 1.00 96.94 82 LEU A CA 1
ATOM 571 C C . LEU A 1 82 ? 4.241 8.411 1.909 1.00 96.94 82 LEU A C 1
ATOM 573 O O . LEU A 1 82 ? 3.059 8.503 2.222 1.00 96.94 82 LEU A O 1
ATOM 577 N N . LEU A 1 83 ? 5.001 7.382 2.289 1.00 96.12 83 LEU A N 1
ATOM 578 C CA . LEU A 1 83 ? 4.537 6.306 3.160 1.00 96.12 83 LEU A CA 1
ATOM 579 C C . LEU A 1 83 ? 4.707 6.639 4.654 1.00 96.12 83 LEU A C 1
ATOM 581 O O . LEU A 1 83 ? 3.807 6.390 5.455 1.00 96.12 83 LEU A O 1
ATOM 585 N N . ARG A 1 84 ? 5.848 7.230 5.036 1.00 97.31 84 ARG A N 1
ATOM 586 C CA . ARG A 1 84 ? 6.188 7.564 6.432 1.00 97.31 84 ARG A CA 1
ATOM 587 C C . ARG A 1 84 ? 5.373 8.733 6.984 1.00 97.31 84 ARG A C 1
ATOM 589 O O . ARG A 1 84 ? 5.010 8.710 8.155 1.00 97.31 84 ARG A O 1
ATOM 596 N N . ALA A 1 85 ? 5.057 9.738 6.167 1.00 96.00 85 ALA A N 1
ATOM 597 C CA . ALA A 1 85 ? 4.259 10.886 6.604 1.00 96.00 85 ALA A CA 1
ATOM 598 C C . ALA A 1 85 ? 2.861 10.486 7.135 1.00 96.00 85 ALA A C 1
ATOM 600 O O . ALA A 1 85 ? 2.559 10.802 8.289 1.00 96.00 85 ALA A O 1
ATOM 601 N N . PRO A 1 86 ? 2.024 9.738 6.386 1.00 95.00 86 PRO A N 1
ATOM 602 C CA . PRO A 1 86 ? 0.742 9.268 6.908 1.00 95.00 86 PRO A CA 1
ATOM 603 C C . PRO A 1 86 ? 0.908 8.228 8.025 1.00 95.00 86 PRO A C 1
ATOM 605 O O . PRO A 1 86 ? 0.063 8.165 8.913 1.00 95.00 86 PRO A O 1
ATOM 608 N N . ALA A 1 87 ? 2.007 7.463 8.056 1.00 96.19 87 ALA A N 1
ATOM 609 C CA . ALA A 1 87 ? 2.313 6.570 9.174 1.00 96.19 87 ALA A CA 1
ATOM 610 C C . ALA A 1 87 ? 2.520 7.333 10.492 1.00 96.19 87 ALA A C 1
ATOM 612 O O . ALA A 1 87 ? 1.962 6.942 11.516 1.00 96.19 87 ALA A O 1
ATOM 613 N N . GLY A 1 88 ? 3.284 8.428 10.466 1.00 94.81 88 GLY A N 1
ATOM 614 C CA . GLY A 1 88 ? 3.466 9.313 11.617 1.00 94.81 88 GLY A CA 1
ATOM 615 C C . GLY A 1 88 ? 2.157 9.982 12.030 1.00 94.81 88 GLY A C 1
ATOM 616 O O . GLY A 1 88 ? 1.801 9.950 13.205 1.00 94.81 88 GLY A O 1
ATOM 617 N N . GLY A 1 89 ? 1.391 10.488 11.056 1.00 92.06 89 GLY A N 1
ATOM 618 C CA . GLY A 1 89 ? 0.046 11.014 11.303 1.00 92.06 89 GLY A CA 1
ATOM 619 C C . GLY A 1 89 ? -0.847 9.993 12.007 1.00 92.06 89 GLY A C 1
ATOM 620 O O . GLY A 1 89 ? -1.501 10.322 12.992 1.00 92.06 89 GLY A O 1
ATOM 621 N N . ALA A 1 90 ? -0.803 8.730 11.577 1.00 93.06 90 ALA A N 1
ATOM 622 C CA . ALA A 1 90 ? -1.584 7.682 12.208 1.00 93.06 90 ALA A CA 1
ATOM 623 C C . ALA A 1 90 ? -1.159 7.392 13.656 1.00 93.06 90 ALA A C 1
ATOM 625 O O . ALA A 1 90 ? -2.012 7.161 14.506 1.00 93.06 90 ALA A O 1
ATOM 626 N N . GLN A 1 91 ? 0.140 7.417 13.959 1.00 93.31 91 GLN A N 1
ATOM 627 C CA . GLN A 1 91 ? 0.638 7.167 15.318 1.00 93.31 91 GLN A CA 1
ATOM 628 C C . GLN A 1 91 ? 0.262 8.278 16.293 1.00 93.31 91 GLN A C 1
ATOM 630 O O . GLN A 1 91 ? -0.009 7.995 17.456 1.00 93.31 91 GLN A O 1
ATOM 635 N N . LEU A 1 92 ? 0.254 9.521 15.814 1.00 89.88 92 LEU A N 1
ATOM 636 C CA . LEU A 1 92 ? -0.048 10.690 16.633 1.00 89.88 92 LEU A CA 1
ATOM 637 C C . LEU A 1 92 ? -1.552 10.886 16.852 1.00 89.88 92 LEU A C 1
ATOM 639 O O . LEU A 1 92 ? -1.927 11.540 17.818 1.00 89.88 92 LEU A O 1
ATOM 643 N N . GLY A 1 93 ? -2.398 10.314 15.988 1.00 82.81 93 GLY A N 1
ATOM 644 C CA . GLY A 1 93 ? -3.830 10.599 15.981 1.00 82.81 93 GLY A CA 1
ATOM 645 C C . GLY A 1 93 ? -4.072 12.012 15.444 1.00 82.81 93 GLY A C 1
ATOM 646 O O . GLY A 1 93 ? -3.938 12.980 16.191 1.00 82.81 93 GLY A O 1
ATOM 647 N N . PRO A 1 94 ? -4.391 12.179 14.150 1.00 75.00 94 PRO A N 1
ATOM 648 C CA . PRO A 1 94 ? -4.497 13.511 13.572 1.00 75.00 94 PRO A CA 1
ATOM 649 C C . PRO A 1 94 ? -5.631 14.301 14.247 1.00 75.00 94 PRO A C 1
ATOM 651 O O . PRO A 1 94 ? -6.726 13.756 14.433 1.00 75.00 94 PRO A O 1
ATOM 654 N N . PRO A 1 95 ? -5.405 15.577 14.607 1.00 78.81 95 PRO A N 1
ATOM 655 C CA . PRO A 1 95 ? -6.432 16.395 15.239 1.00 78.81 95 PRO A CA 1
ATOM 656 C C . PRO A 1 95 ? -7.660 16.516 14.326 1.00 78.81 95 PRO A C 1
ATOM 658 O O . PRO A 1 95 ? -7.534 16.648 13.110 1.00 78.81 95 PRO A O 1
ATOM 661 N N . GLY A 1 96 ? -8.856 16.470 14.916 1.00 83.31 96 GLY A N 1
ATOM 662 C CA . GLY A 1 96 ? -10.122 16.598 14.183 1.00 83.31 96 GLY A CA 1
ATOM 663 C C . GLY A 1 96 ? -10.643 15.311 13.533 1.00 83.31 96 GLY A C 1
ATOM 664 O O . GLY A 1 96 ? -11.689 15.354 12.889 1.00 83.31 96 GLY A O 1
ATOM 665 N N . LEU A 1 97 ? -9.968 14.170 13.722 1.00 83.19 97 LEU A N 1
ATOM 666 C CA . LEU A 1 97 ? -10.443 12.874 13.224 1.00 83.19 97 LEU A CA 1
ATOM 667 C C . LEU A 1 97 ? -11.210 12.044 14.261 1.00 83.19 97 LEU A C 1
ATOM 669 O O . LEU A 1 97 ? -11.587 10.915 13.969 1.00 83.19 97 LEU A O 1
ATOM 673 N N . GLN A 1 98 ? -11.481 12.573 15.455 1.00 85.06 98 GLN A N 1
ATOM 674 C CA . GLN A 1 98 ? -12.253 11.836 16.454 1.00 85.06 98 GLN A CA 1
ATOM 675 C C . GLN A 1 98 ? -13.648 11.478 15.918 1.00 85.06 98 GLN A C 1
ATOM 677 O O . GLN A 1 98 ? -14.339 12.317 15.341 1.00 85.06 98 GLN A O 1
ATOM 682 N N . GLY A 1 99 ? -14.049 10.218 16.082 1.00 84.62 99 GLY A N 1
ATOM 683 C CA . GLY A 1 99 ? -15.322 9.703 15.577 1.00 84.62 99 GLY A CA 1
ATOM 684 C C . GLY A 1 99 ? -15.316 9.351 14.086 1.00 84.62 99 GLY A C 1
ATOM 685 O O . GLY A 1 99 ? -16.301 8.794 13.599 1.00 84.62 99 GLY A O 1
ATOM 686 N N . TRP A 1 100 ? -14.222 9.611 13.360 1.00 87.88 100 TRP A N 1
ATOM 687 C CA . TRP A 1 100 ? -14.097 9.175 11.973 1.00 87.88 100 TRP A CA 1
ATOM 688 C C . TRP A 1 100 ? -13.956 7.659 11.887 1.00 87.88 100 TRP A C 1
ATOM 690 O O . TRP A 1 100 ? -13.268 7.009 12.681 1.00 87.88 100 TRP A O 1
ATOM 700 N N . ARG A 1 101 ? -14.595 7.108 10.858 1.00 87.38 101 ARG A N 1
ATOM 701 C CA . ARG A 1 101 ? -14.549 5.691 10.512 1.00 87.38 101 ARG A CA 1
ATOM 702 C C . ARG A 1 101 ? -13.978 5.520 9.108 1.00 87.38 101 ARG A C 1
ATOM 704 O O . ARG A 1 101 ? -14.161 6.402 8.266 1.00 87.38 101 ARG A O 1
ATOM 711 N N . PRO A 1 102 ? -13.282 4.407 8.837 1.00 89.81 102 PRO A N 1
ATOM 712 C CA . PRO A 1 102 ? -12.803 4.126 7.495 1.00 89.81 102 PRO A CA 1
ATOM 713 C C . PRO A 1 102 ? -13.973 3.820 6.557 1.00 89.81 102 PRO A C 1
ATOM 715 O O . PRO A 1 102 ? -15.008 3.311 6.979 1.00 89.81 102 PRO A O 1
ATOM 718 N N . LEU A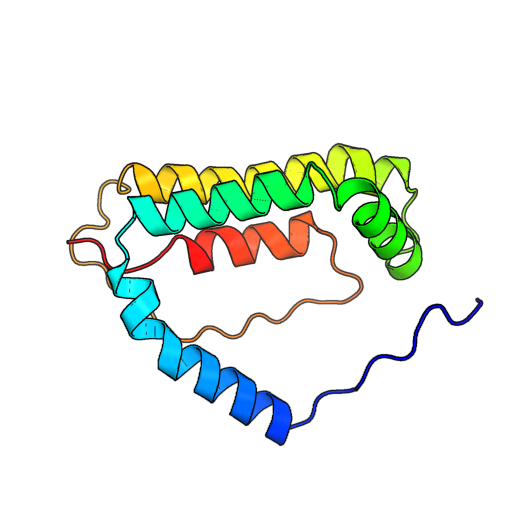 1 103 ? -13.769 4.072 5.263 1.00 92.12 103 LEU A N 1
ATOM 719 C CA . LEU A 1 103 ? -14.743 3.753 4.212 1.00 92.12 103 LEU A CA 1
ATOM 720 C C . LEU A 1 103 ? -14.905 2.239 3.974 1.00 92.12 103 LEU A C 1
ATOM 722 O O . LEU A 1 103 ? -15.872 1.822 3.346 1.00 92.12 103 LEU A O 1
ATOM 726 N N . GLY A 1 104 ? -13.964 1.421 4.454 1.00 93.06 104 GLY A N 1
ATOM 727 C CA . GLY A 1 104 ? -13.905 -0.013 4.182 1.00 93.06 104 GLY A CA 1
ATOM 728 C C . GLY A 1 104 ? -12.998 -0.322 2.993 1.00 93.06 104 GLY A C 1
ATOM 729 O O . GLY A 1 104 ? -11.849 0.119 2.955 1.00 93.06 104 GLY A O 1
ATOM 730 N N . VAL A 1 105 ? -13.497 -1.103 2.035 1.00 95.81 105 VAL A N 1
ATOM 731 C CA . VAL A 1 105 ? -12.726 -1.532 0.860 1.00 95.81 105 VAL A CA 1
ATOM 732 C C . VAL A 1 105 ? -12.626 -0.395 -0.158 1.00 95.81 105 VAL A C 1
ATOM 734 O O . VAL A 1 105 ? -13.634 0.192 -0.545 1.00 95.81 105 VAL A O 1
ATOM 737 N N . VAL A 1 106 ? -11.408 -0.110 -0.625 1.00 95.69 106 VAL A N 1
ATOM 738 C CA . VAL A 1 106 ? -11.132 0.930 -1.626 1.00 95.69 106 VAL A CA 1
ATOM 739 C C . VAL A 1 106 ? -10.418 0.315 -2.825 1.00 95.69 106 VAL A C 1
ATOM 741 O O . VAL A 1 106 ? -9.381 -0.328 -2.673 1.00 95.69 106 VAL A O 1
ATOM 744 N N . ALA A 1 107 ? -10.952 0.548 -4.025 1.00 95.19 107 ALA A N 1
ATOM 745 C CA . ALA A 1 107 ? -10.288 0.182 -5.270 1.00 95.19 107 ALA A CA 1
ATOM 746 C C . ALA A 1 107 ? -9.251 1.248 -5.658 1.00 95.19 107 ALA A C 1
ATOM 748 O O . ALA A 1 107 ? -9.562 2.436 -5.748 1.00 95.19 107 ALA A O 1
ATOM 749 N N . LEU A 1 108 ? -8.017 0.812 -5.914 1.00 93.88 108 LEU A N 1
ATOM 750 C CA . LEU A 1 108 ? -6.925 1.662 -6.376 1.00 93.88 108 LEU A CA 1
ATOM 751 C C . LEU A 1 108 ? -6.606 1.336 -7.837 1.00 93.88 108 LEU A C 1
ATOM 753 O O . LEU A 1 108 ? -6.030 0.290 -8.123 1.00 93.88 108 LEU A O 1
ATOM 757 N N . VAL A 1 109 ? -6.931 2.249 -8.749 1.00 92.44 109 VAL A N 1
ATOM 758 C CA . VAL A 1 109 ? -6.573 2.127 -10.169 1.00 92.44 109 VAL A CA 1
ATOM 759 C C . VAL A 1 109 ? -5.418 3.076 -10.475 1.00 92.44 109 VAL A C 1
ATOM 761 O O . VAL A 1 109 ? -5.447 4.248 -10.092 1.00 92.44 109 VAL A O 1
ATOM 764 N N . LEU A 1 110 ? -4.383 2.555 -11.134 1.00 89.56 110 LEU A N 1
ATOM 765 C CA . LEU A 1 110 ? -3.184 3.293 -11.520 1.00 89.56 110 LEU A CA 1
ATOM 766 C C . LEU A 1 110 ? -2.994 3.200 -13.029 1.00 89.56 110 LEU A C 1
ATOM 768 O O . LEU A 1 110 ? -3.195 2.142 -13.622 1.00 89.56 110 LEU A O 1
ATOM 772 N N . GLU A 1 111 ? -2.559 4.298 -13.632 1.00 85.56 111 GLU A N 1
ATOM 773 C CA . GLU A 1 111 ? -2.133 4.303 -15.026 1.00 85.56 111 GLU A CA 1
ATOM 774 C C . GLU A 1 111 ? -0.696 3.769 -15.138 1.00 85.56 111 GLU A C 1
ATOM 776 O O . GLU A 1 111 ? 0.106 3.877 -14.203 1.00 85.56 111 GLU A O 1
ATOM 781 N N . GLY A 1 112 ? -0.399 3.109 -16.260 1.00 76.25 112 GLY A N 1
ATOM 782 C CA . GLY A 1 112 ? 0.835 2.345 -16.453 1.00 76.25 112 GLY A CA 1
ATOM 783 C C . GLY A 1 112 ? 2.115 3.189 -16.501 1.00 76.25 112 GLY A C 1
ATOM 784 O O . GLY A 1 112 ? 2.096 4.411 -16.388 1.00 76.25 112 GLY A O 1
ATOM 785 N N . PRO A 1 113 ? 3.256 2.518 -16.724 1.00 78.56 113 PRO A N 1
ATOM 786 C CA . PRO A 1 113 ? 4.080 2.024 -15.617 1.00 78.56 113 PRO A CA 1
ATOM 787 C C . PRO A 1 113 ? 4.138 3.035 -14.458 1.00 78.56 113 PRO A C 1
ATOM 789 O O . PRO A 1 113 ? 4.791 4.076 -14.543 1.00 78.56 113 PRO A O 1
ATOM 792 N N . CYS A 1 114 ? 3.467 2.719 -13.349 1.00 84.31 114 CYS A N 1
ATOM 793 C CA . CYS A 1 114 ? 3.428 3.631 -12.212 1.00 84.31 114 CYS A CA 1
ATOM 794 C C . CYS A 1 114 ? 4.796 3.706 -11.514 1.00 84.31 114 CYS A C 1
ATOM 796 O O . CYS A 1 114 ? 5.499 2.704 -11.342 1.00 84.31 114 CYS A O 1
ATOM 798 N N . SER A 1 115 ? 5.184 4.910 -11.101 1.00 90.38 115 SER A N 1
ATOM 799 C CA . SER A 1 115 ? 6.361 5.097 -10.259 1.00 90.38 115 SER A CA 1
ATOM 800 C C . SER A 1 115 ? 6.070 4.66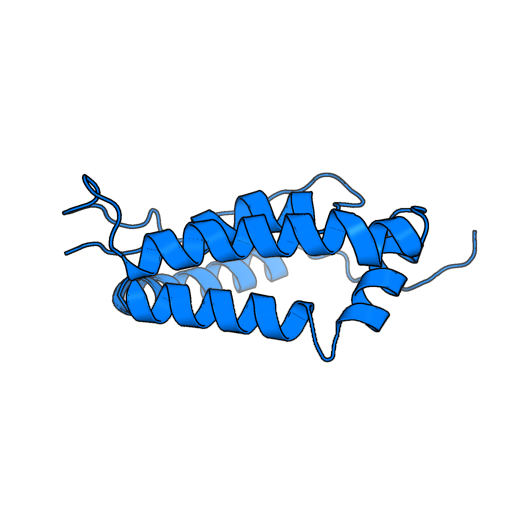1 -8.822 1.00 90.38 115 SER A C 1
ATOM 802 O O . SER A 1 115 ? 4.922 4.680 -8.374 1.00 90.38 115 SER A O 1
ATOM 804 N N . LEU A 1 116 ? 7.111 4.313 -8.061 1.00 91.62 116 LEU A N 1
ATOM 805 C CA . LEU A 1 116 ? 6.940 4.015 -6.638 1.00 91.62 116 LEU A CA 1
ATOM 806 C C . LEU A 1 116 ? 6.296 5.191 -5.873 1.00 91.62 116 LEU A C 1
ATOM 808 O O . LEU A 1 116 ? 5.359 4.939 -5.113 1.00 91.62 116 LEU A O 1
ATOM 812 N N . PRO A 1 117 ? 6.681 6.464 -6.114 1.00 94.50 117 PRO A N 1
ATOM 813 C CA . PRO A 1 117 ? 5.937 7.605 -5.593 1.00 94.50 117 PRO A CA 1
ATOM 814 C C . PRO A 1 117 ? 4.454 7.583 -5.956 1.00 94.50 117 PRO A C 1
ATOM 816 O O . PRO A 1 117 ? 3.637 7.751 -5.057 1.00 94.50 117 PRO A O 1
ATOM 819 N N . ALA A 1 118 ? 4.107 7.337 -7.231 1.00 93.00 118 ALA A N 1
ATOM 820 C CA . ALA A 1 118 ? 2.731 7.324 -7.742 1.00 93.00 118 ALA A CA 1
ATOM 821 C C . ALA A 1 118 ? 1.846 6.248 -7.081 1.00 93.00 118 ALA A C 1
ATOM 823 O O . ALA A 1 118 ? 0.645 6.452 -6.914 1.00 93.00 118 ALA A O 1
ATOM 824 N N . LEU A 1 119 ? 2.433 5.125 -6.672 1.00 93.94 119 LEU A N 1
ATOM 825 C CA . LEU A 1 119 ? 1.750 4.111 -5.873 1.00 93.94 119 LEU A CA 1
ATOM 826 C C . LEU A 1 119 ? 1.605 4.558 -4.409 1.00 93.94 119 LEU A C 1
ATOM 828 O O . LEU A 1 119 ? 0.507 4.543 -3.845 1.00 93.94 119 LEU A O 1
ATOM 832 N N . LEU A 1 120 ? 2.712 4.965 -3.782 1.00 96.00 120 LEU A N 1
ATOM 833 C CA . LEU A 1 120 ? 2.768 5.157 -2.332 1.00 96.00 120 LEU A CA 1
ATOM 834 C C . LEU A 1 120 ? 2.047 6.418 -1.840 1.00 96.00 120 LEU A C 1
ATOM 836 O O . LEU A 1 120 ? 1.547 6.395 -0.717 1.00 96.00 120 LEU A O 1
ATOM 840 N N . TRP A 1 121 ? 1.894 7.470 -2.658 1.00 95.12 121 TRP A N 1
ATOM 841 C CA . TRP A 1 121 ? 1.092 8.640 -2.253 1.00 95.12 121 TRP A CA 1
ATOM 842 C C . TRP A 1 121 ? -0.390 8.319 -2.057 1.00 95.12 121 TRP A C 1
ATOM 844 O O . TRP A 1 121 ? -1.049 8.989 -1.267 1.00 95.12 121 TRP A O 1
ATOM 854 N N . LYS A 1 122 ? -0.919 7.312 -2.765 1.00 95.38 122 LYS A N 1
ATOM 855 C CA . LYS A 1 122 ? -2.300 6.850 -2.583 1.00 95.38 122 LYS A CA 1
ATOM 856 C C . LYS A 1 122 ? -2.371 5.772 -1.507 1.00 95.38 122 LYS A C 1
ATOM 858 O O . LYS A 1 122 ? -3.211 5.850 -0.618 1.00 95.38 122 LYS A O 1
ATOM 863 N N . LEU A 1 123 ? -1.477 4.784 -1.562 1.00 95.50 123 LEU A N 1
ATOM 864 C CA . LEU A 1 123 ? -1.505 3.644 -0.644 1.00 95.50 123 LEU A CA 1
ATOM 865 C C . LEU A 1 123 ? -1.262 4.060 0.817 1.00 95.50 123 LEU A C 1
ATOM 867 O O . LEU A 1 123 ? -1.949 3.578 1.715 1.00 95.50 123 LEU A O 1
ATOM 871 N N . GLY A 1 124 ? -0.311 4.970 1.053 1.00 95.88 124 GLY A N 1
ATOM 872 C CA . GLY A 1 124 ? 0.056 5.450 2.386 1.00 95.88 124 GLY A CA 1
ATOM 873 C C . GLY A 1 124 ? -1.131 5.975 3.202 1.00 95.88 124 GLY A C 1
ATOM 874 O O . GLY A 1 124 ? -1.417 5.406 4.258 1.00 95.88 124 GLY A O 1
ATOM 875 N N . PRO A 1 125 ? -1.852 7.019 2.747 1.00 93.69 125 PRO A N 1
ATOM 876 C CA . PRO A 1 125 ? -3.012 7.533 3.468 1.00 93.69 125 PRO A CA 1
ATOM 877 C C . PRO A 1 125 ? -4.158 6.518 3.548 1.00 93.69 125 PRO A C 1
ATOM 879 O O . PRO A 1 125 ? -4.771 6.409 4.606 1.00 93.69 125 PRO A O 1
ATOM 882 N N . LEU A 1 126 ? -4.415 5.728 2.496 1.00 94.94 126 LEU A N 1
ATOM 883 C CA . LEU A 1 126 ? -5.482 4.716 2.518 1.00 94.94 126 LEU A CA 1
ATOM 884 C C . LEU A 1 126 ? -5.292 3.693 3.644 1.00 94.94 126 LEU A C 1
ATOM 886 O O . LEU A 1 126 ? -6.249 3.356 4.334 1.00 94.94 126 LEU A O 1
ATOM 890 N N . LEU A 1 127 ? -4.059 3.235 3.862 1.00 95.25 127 LEU A N 1
ATOM 891 C CA . LEU A 1 127 ? -3.745 2.268 4.914 1.00 95.25 127 LEU A CA 1
ATOM 892 C C . LEU A 1 127 ? -3.566 2.908 6.298 1.00 95.25 127 LEU A C 1
ATOM 894 O O . LEU A 1 127 ? -3.752 2.233 7.310 1.00 95.25 127 LEU A O 1
ATOM 898 N N . ALA A 1 128 ? -3.185 4.185 6.362 1.00 93.88 128 ALA A N 1
ATOM 899 C CA . ALA A 1 128 ? -3.044 4.917 7.620 1.00 93.88 128 ALA A CA 1
ATOM 900 C C . ALA A 1 128 ? -4.403 5.219 8.271 1.00 93.88 128 ALA A C 1
ATOM 902 O O . ALA A 1 128 ? -4.526 5.195 9.503 1.00 93.88 128 ALA A O 1
ATOM 903 N N . MET A 1 129 ? -5.425 5.471 7.448 1.00 90.31 129 MET A N 1
ATOM 904 C CA . MET A 1 129 ? -6.791 5.705 7.902 1.00 90.31 129 MET A CA 1
ATOM 905 C C . MET A 1 129 ? -7.407 4.447 8.531 1.00 90.31 129 MET A C 1
ATOM 907 O O . MET A 1 129 ? -7.116 3.315 8.154 1.00 90.31 129 MET A O 1
ATOM 911 N N . GLY A 1 130 ? -8.264 4.651 9.527 1.00 84.19 130 GLY A N 1
ATOM 912 C CA . GLY A 1 130 ? -8.962 3.592 10.249 1.00 84.19 130 GLY A CA 1
ATOM 913 C C . GLY A 1 130 ? -9.897 4.197 11.285 1.00 84.19 130 GLY A C 1
ATOM 914 O O . GLY A 1 130 ? -10.263 5.364 11.160 1.00 84.19 130 GLY A O 1
ATOM 915 N N . GLU A 1 131 ? -10.288 3.426 12.297 1.00 80.00 131 GLU A N 1
ATOM 916 C CA . GLU A 1 131 ? -11.075 3.988 13.395 1.00 80.00 131 GLU A CA 1
ATOM 917 C C . GLU A 1 131 ? -10.207 4.897 14.269 1.00 80.00 131 GLU A C 1
ATOM 919 O O . GLU A 1 131 ? -9.064 4.556 14.606 1.00 80.00 131 GLU A O 1
ATOM 924 N N . TRP A 1 132 ? -10.782 6.045 14.628 1.00 78.00 132 TRP A N 1
ATOM 925 C CA . TRP A 1 132 ? -10.221 7.046 15.528 1.00 78.00 132 TRP A CA 1
ATOM 926 C C . TRP A 1 132 ? -11.237 7.282 16.651 1.00 78.00 132 TRP A C 1
ATOM 928 O O . TRP A 1 132 ? -12.269 7.925 16.442 1.00 78.00 132 TRP A O 1
ATOM 938 N N . ARG A 1 133 ? -10.983 6.677 17.813 1.00 66.19 133 ARG A N 1
ATOM 939 C CA . ARG A 1 133 ? -11.842 6.758 19.003 1.00 66.19 133 ARG A CA 1
ATOM 940 C C . ARG A 1 133 ? -11.367 7.868 19.929 1.00 66.19 133 ARG A C 1
ATOM 942 O O . ARG A 1 133 ? -10.131 7.988 20.062 1.00 66.19 133 ARG A O 1
#

InterPro domains:
  IPR015590 Aldehyde dehydrogenase domain [PF00171] (2-130)
  IPR016161 Aldehyde/histidinol dehydrogenase [SSF53720] (1-130)
  IPR016162 Aldehyde dehydrogenase, N-terminal [G3DSA:3.40.605.10] (1-131)